Protein AF-A0A7V5CCC0-F1 (afdb_monomer)

Secondary structure (DSSP, 8-state):
-HHHHHHHHTS--TTS-EEEEEES-GGGS-HHHHHHHHHHHHHHHHH--SSS-EEEEEE---S-TTS-EEEEEEEETTTEEEEEEEE-TTSS-EEE-PPP-PPS-----PPP----

Mean predicted aligned error: 7.04 Å

pLDDT: mean 88.4, std 16.83, range [38.59, 98.56]

Radius of gyration: 17.15 Å; Cα contacts (8 Å, |Δi|>4): 169; chains: 1; bounding box: 49×34×49 Å

Structure (mmCIF, N/CA/C/O backbone):
data_AF-A0A7V5CCC0-F1
#
_entry.id   AF-A0A7V5CCC0-F1
#
loop_
_atom_site.group_PDB
_atom_site.id
_atom_site.type_symbol
_atom_site.label_atom_id
_atom_site.label_alt_id
_atom_site.label_comp_id
_atom_site.label_asym_id
_atom_site.label_entity_id
_atom_site.label_seq_id
_atom_site.pdbx_PDB_ins_code
_atom_site.Cartn_x
_atom_site.Cartn_y
_atom_site.Cartn_z
_atom_site.occupancy
_atom_site.B_iso_or_equiv
_atom_site.auth_seq_id
_atom_site.auth_comp_id
_atom_site.auth_asym_id
_atom_site.auth_atom_id
_atom_site.pdbx_PDB_model_num
ATOM 1 N N . ALA A 1 1 ? -2.958 14.024 -7.164 1.00 75.56 1 ALA A N 1
ATOM 2 C CA . ALA A 1 1 ? -2.928 12.636 -6.649 1.00 75.56 1 ALA A CA 1
ATOM 3 C C . ALA A 1 1 ? -2.923 12.608 -5.124 1.00 75.56 1 ALA A C 1
ATOM 5 O O . ALA A 1 1 ? -3.829 12.016 -4.554 1.00 75.56 1 ALA A O 1
ATOM 6 N N . CYS A 1 2 ? -1.975 13.290 -4.468 1.00 84.94 2 CYS A N 1
ATOM 7 C CA . CYS A 1 2 ? -1.908 13.334 -3.004 1.00 84.94 2 CYS A CA 1
ATOM 8 C C . CYS A 1 2 ? -3.197 13.846 -2.339 1.00 84.94 2 CYS A C 1
ATOM 10 O O . CYS A 1 2 ? -3.680 13.199 -1.420 1.00 84.94 2 CYS A O 1
ATOM 12 N N . ASP A 1 3 ? -3.788 14.942 -2.825 1.00 90.25 3 ASP A N 1
ATOM 13 C CA . ASP A 1 3 ? -4.994 15.514 -2.198 1.00 90.25 3 ASP A CA 1
ATOM 14 C C . ASP A 1 3 ? -6.173 14.526 -2.211 1.00 90.25 3 ASP A C 1
ATOM 16 O O . ASP A 1 3 ? -6.864 14.356 -1.213 1.00 90.25 3 ASP A O 1
ATOM 20 N N . TRP A 1 4 ? -6.322 13.761 -3.300 1.00 92.19 4 TRP A N 1
ATOM 21 C CA . TRP A 1 4 ? -7.322 12.695 -3.370 1.00 92.19 4 TRP A CA 1
ATOM 22 C C . TRP A 1 4 ? -7.062 11.584 -2.344 1.00 92.19 4 TRP A C 1
ATOM 24 O O . TRP A 1 4 ? -8.009 11.101 -1.730 1.00 92.19 4 TRP A O 1
ATOM 34 N N . ILE A 1 5 ? -5.802 11.174 -2.137 1.00 93.12 5 ILE A N 1
ATOM 35 C CA . ILE A 1 5 ? -5.454 10.154 -1.133 1.00 93.12 5 ILE A CA 1
ATOM 36 C C . ILE A 1 5 ? -5.786 10.659 0.275 1.00 93.12 5 ILE A C 1
ATOM 38 O O . ILE A 1 5 ? -6.411 9.926 1.039 1.00 93.12 5 ILE A O 1
ATOM 42 N N . VAL A 1 6 ? -5.427 11.906 0.596 1.00 93.00 6 VAL A N 1
ATOM 43 C CA . VAL A 1 6 ? -5.743 12.546 1.885 1.00 93.00 6 VAL A CA 1
ATOM 44 C C . VAL A 1 6 ? -7.251 12.516 2.137 1.00 93.00 6 VAL A C 1
ATOM 46 O O . VAL A 1 6 ? -7.704 11.968 3.145 1.00 93.00 6 VAL A O 1
ATOM 49 N N . ASP A 1 7 ? -8.041 13.010 1.183 1.00 94.94 7 ASP A N 1
ATOM 50 C CA . ASP A 1 7 ? -9.499 13.056 1.297 1.00 94.94 7 ASP A CA 1
ATOM 51 C C . ASP A 1 7 ? -10.112 11.653 1.399 1.00 94.94 7 ASP A C 1
ATOM 53 O O . ASP A 1 7 ? -11.032 11.405 2.188 1.00 94.94 7 ASP A O 1
ATOM 57 N N . ARG A 1 8 ? -9.589 10.699 0.618 1.00 94.81 8 ARG A N 1
ATOM 58 C CA . ARG A 1 8 ? -10.077 9.317 0.595 1.00 94.81 8 ARG A CA 1
ATOM 59 C C . ARG A 1 8 ? -9.826 8.606 1.922 1.00 94.81 8 ARG A C 1
ATOM 61 O O . ARG A 1 8 ? -10.682 7.825 2.348 1.00 94.81 8 ARG A O 1
ATOM 68 N N . LEU A 1 9 ? -8.685 8.868 2.558 1.00 96.38 9 LEU A N 1
ATOM 69 C CA . LEU A 1 9 ? -8.236 8.240 3.802 1.00 96.38 9 LEU A CA 1
ATOM 70 C C . LEU A 1 9 ? -8.746 8.934 5.079 1.00 96.38 9 LEU A C 1
ATOM 72 O O . LEU A 1 9 ? -8.608 8.387 6.178 1.00 96.38 9 LEU A O 1
ATOM 76 N N . ALA A 1 10 ? -9.375 10.106 4.965 1.00 94.38 10 ALA A N 1
ATOM 77 C CA . ALA A 1 10 ? -9.981 10.799 6.102 1.00 94.38 10 ALA A CA 1
ATOM 78 C C . ALA A 1 10 ? -11.167 10.028 6.716 1.00 94.38 10 ALA A C 1
ATOM 80 O O . ALA A 1 10 ? -11.447 10.162 7.907 1.00 94.38 10 ALA A O 1
ATOM 81 N N . LYS A 1 11 ? -11.864 9.206 5.918 1.00 93.00 11 LYS A N 1
ATOM 82 C CA . LYS A 1 11 ? -13.077 8.484 6.334 1.00 93.00 11 LYS A CA 1
ATOM 83 C C . LYS A 1 11 ? -12.791 6.991 6.575 1.00 93.00 11 LYS A C 1
ATOM 85 O O . LYS A 1 11 ? -12.465 6.298 5.605 1.00 93.00 11 LYS A O 1
ATOM 90 N N . PRO A 1 12 ? -12.941 6.475 7.812 1.00 93.00 12 PRO A N 1
ATOM 91 C CA . PRO A 1 12 ? -12.906 5.036 8.078 1.00 93.00 12 PRO A CA 1
ATOM 92 C C . PRO A 1 12 ? -14.157 4.333 7.526 1.00 93.00 12 PRO A C 1
ATOM 94 O O . PRO A 1 12 ? -15.191 4.969 7.319 1.00 93.00 12 PRO A O 1
ATOM 97 N N . HIS A 1 13 ? -14.067 3.015 7.317 1.00 96.12 13 HIS A N 1
ATOM 98 C CA . HIS A 1 13 ? -15.156 2.174 6.793 1.00 96.12 13 HIS A CA 1
ATOM 99 C C . HIS A 1 13 ? -15.462 1.023 7.770 1.00 96.12 13 HIS A C 1
ATOM 101 O O . HIS A 1 13 ? -14.900 -0.055 7.611 1.00 96.12 13 HIS A O 1
ATOM 107 N N . PRO A 1 14 ? -16.299 1.235 8.805 1.00 96.75 14 PRO A N 1
ATOM 108 C CA . PRO A 1 14 ? -16.677 0.186 9.758 1.00 96.75 14 PRO A CA 1
ATOM 109 C C . PRO A 1 14 ? -17.311 -1.042 9.091 1.00 96.75 14 PRO A C 1
ATOM 111 O O . PRO A 1 14 ? -18.061 -0.917 8.122 1.00 96.75 14 PRO A O 1
ATOM 114 N N . GLY A 1 15 ? -17.018 -2.231 9.615 1.00 97.06 15 GLY A N 1
ATOM 115 C CA . GLY A 1 15 ? -17.461 -3.519 9.086 1.00 97.06 15 GLY A CA 1
ATOM 116 C C . GLY A 1 15 ? -16.804 -3.936 7.763 1.00 97.06 15 GLY A C 1
ATOM 117 O O . GLY A 1 15 ? -17.263 -4.890 7.135 1.00 97.06 15 GLY A O 1
ATOM 118 N N . SER A 1 16 ? -15.777 -3.229 7.279 1.00 97.25 16 SER A N 1
ATOM 119 C CA . SER A 1 16 ? -15.138 -3.499 5.982 1.00 97.25 16 SER A CA 1
ATOM 120 C C . SER A 1 16 ? -13.665 -3.096 5.956 1.00 97.25 16 SER A C 1
ATOM 122 O O . SER A 1 16 ? -13.236 -2.195 6.667 1.00 97.25 16 SER A O 1
ATOM 124 N N . ILE A 1 17 ? -12.879 -3.737 5.087 1.00 96.94 17 ILE A N 1
ATOM 125 C CA . ILE A 1 17 ? -11.502 -3.307 4.829 1.00 96.94 17 ILE A CA 1
ATOM 126 C C . ILE A 1 17 ? -11.471 -2.201 3.780 1.00 96.94 17 ILE A C 1
ATOM 128 O O . ILE A 1 17 ? -12.029 -2.339 2.691 1.00 96.94 17 ILE A O 1
ATOM 132 N N . HIS A 1 18 ? -10.780 -1.107 4.089 1.00 98.06 18 HIS A N 1
ATOM 133 C CA . HIS A 1 18 ? -10.453 -0.096 3.097 1.00 98.06 18 HIS A CA 1
ATOM 134 C C . HIS A 1 18 ? -9.118 -0.467 2.444 1.00 98.06 18 HIS A C 1
ATOM 136 O O . HIS A 1 18 ? -8.075 -0.388 3.082 1.00 98.06 18 HIS A O 1
ATOM 142 N N . LEU A 1 19 ? -9.142 -0.901 1.183 1.00 98.00 19 LEU A N 1
ATOM 143 C CA . LEU A 1 19 ? -7.935 -1.247 0.430 1.00 98.00 19 LEU A CA 1
ATOM 144 C C . LEU A 1 19 ? -7.543 -0.106 -0.515 1.00 98.00 19 LEU A C 1
ATOM 146 O O . LEU A 1 19 ? -8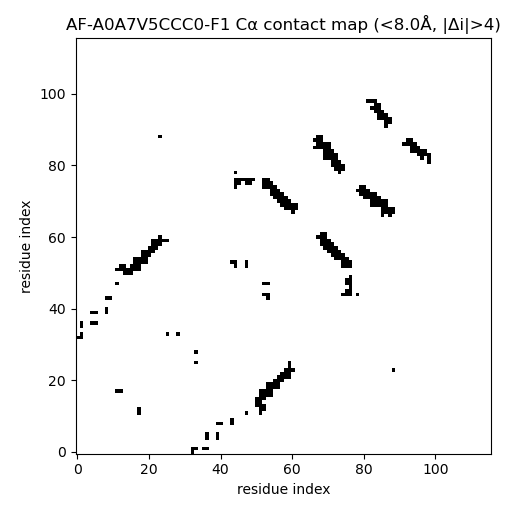.283 0.205 -1.447 1.00 98.00 19 LEU A O 1
ATOM 150 N N . LEU A 1 20 ? -6.357 0.468 -0.311 1.00 97.25 20 LEU A N 1
ATOM 151 C CA . LEU A 1 20 ? -5.674 1.266 -1.323 1.00 97.25 20 LEU A CA 1
ATOM 152 C C . LEU A 1 20 ? -4.749 0.353 -2.132 1.00 97.25 20 LEU A C 1
ATOM 154 O O . LEU A 1 20 ? -3.830 -0.250 -1.584 1.00 97.25 20 LEU A O 1
ATOM 158 N N . PHE A 1 21 ? -4.977 0.274 -3.438 1.00 97.31 21 PHE A N 1
ATOM 159 C CA . PHE A 1 21 ? -4.145 -0.488 -4.362 1.00 97.31 21 PHE A CA 1
ATOM 160 C C . PHE A 1 21 ? -3.519 0.449 -5.389 1.00 97.31 21 PHE A C 1
ATOM 162 O O . PHE A 1 21 ? -4.216 1.294 -5.951 1.00 97.31 21 PHE A O 1
ATOM 169 N N . HIS A 1 22 ? -2.218 0.306 -5.625 1.00 95.81 22 HIS A N 1
ATOM 170 C CA . HIS A 1 22 ? -1.519 1.075 -6.646 1.00 95.81 22 HIS A CA 1
ATOM 171 C C . HIS A 1 22 ? -0.360 0.281 -7.259 1.00 95.81 22 HIS A C 1
ATOM 173 O O . HIS A 1 22 ? 0.291 -0.530 -6.594 1.00 95.81 22 HIS A O 1
ATOM 179 N N . THR A 1 23 ? -0.135 0.524 -8.550 1.00 95.75 23 THR A N 1
ATOM 180 C CA . THR A 1 23 ? 0.871 -0.158 -9.365 1.00 95.75 23 THR A CA 1
ATOM 181 C C . THR A 1 23 ? 1.637 0.863 -10.197 1.00 95.75 23 THR A C 1
ATOM 183 O O . THR A 1 23 ? 1.008 1.620 -10.939 1.00 95.75 23 THR A O 1
ATOM 186 N N . VAL A 1 24 ? 2.969 0.843 -10.136 1.00 94.88 24 VAL A N 1
ATOM 187 C CA . VAL A 1 24 ? 3.870 1.670 -10.960 1.00 94.88 24 VAL A CA 1
ATOM 188 C C . VAL A 1 24 ? 3.493 3.164 -10.949 1.00 94.88 24 VAL A C 1
ATOM 190 O O . VAL A 1 24 ? 3.657 3.876 -11.940 1.00 94.88 24 VAL A O 1
ATOM 193 N N . ALA A 1 25 ? 2.930 3.645 -9.842 1.00 94.56 25 ALA A N 1
ATOM 194 C CA . ALA A 1 25 ? 2.408 4.996 -9.722 1.00 94.56 25 ALA A CA 1
ATOM 195 C C . ALA A 1 25 ? 3.521 6.003 -9.417 1.00 94.56 25 ALA A C 1
ATOM 197 O O . ALA A 1 25 ? 3.485 7.133 -9.908 1.00 94.56 25 ALA A O 1
ATOM 198 N N . TRP A 1 26 ? 4.526 5.604 -8.632 1.00 93.31 26 TRP A N 1
ATOM 199 C CA . TRP A 1 26 ? 5.523 6.531 -8.088 1.00 93.31 26 TRP A CA 1
ATOM 200 C C . TRP A 1 26 ? 6.391 7.202 -9.144 1.00 93.31 26 TRP A C 1
ATOM 202 O O . TRP A 1 26 ? 6.750 8.362 -8.972 1.00 93.31 26 TRP A O 1
ATOM 212 N N . GLN A 1 27 ? 6.645 6.544 -10.276 1.00 93.12 27 GLN A N 1
ATOM 213 C CA . GLN A 1 27 ? 7.411 7.144 -11.374 1.00 93.12 27 GLN A CA 1
ATOM 214 C C . GLN A 1 27 ? 6.741 8.382 -11.997 1.00 93.12 27 GLN A C 1
ATOM 216 O O . GLN A 1 27 ? 7.398 9.148 -12.697 1.00 93.12 27 GLN A O 1
ATOM 221 N N . TYR A 1 28 ? 5.440 8.582 -11.762 1.00 93.81 28 TYR A N 1
ATOM 222 C CA . TYR A 1 28 ? 4.698 9.741 -12.262 1.00 93.81 28 TYR A CA 1
ATOM 223 C C . TYR A 1 28 ? 4.646 10.897 -11.261 1.00 93.81 28 TYR A C 1
ATOM 225 O O . TYR A 1 28 ? 4.132 11.968 -11.586 1.00 93.81 28 TYR A O 1
ATOM 233 N N . PHE A 1 29 ? 5.126 10.690 -10.035 1.00 93.62 29 PHE A N 1
ATOM 234 C CA . PHE A 1 29 ? 5.017 11.647 -8.943 1.00 93.62 29 PHE A CA 1
ATOM 235 C C . PHE A 1 29 ? 6.389 12.204 -8.570 1.00 93.62 29 PHE A C 1
ATOM 237 O O . PHE A 1 29 ? 7.417 11.544 -8.698 1.00 93.62 29 PHE A O 1
ATOM 244 N N . SER A 1 30 ? 6.404 13.444 -8.078 1.00 95.38 30 SER A N 1
ATOM 245 C CA . SER A 1 30 ? 7.592 13.975 -7.415 1.00 95.38 30 SER A CA 1
ATOM 246 C C . SER A 1 30 ? 7.834 13.237 -6.099 1.00 95.38 30 SER A C 1
ATOM 248 O O . SER A 1 30 ? 6.889 12.762 -5.468 1.00 95.38 30 SER A O 1
ATOM 250 N N . GLU A 1 31 ? 9.082 13.221 -5.632 1.00 94.38 31 GLU A N 1
ATOM 251 C CA . GLU A 1 31 ? 9.452 12.641 -4.334 1.00 94.38 31 GLU A CA 1
ATOM 252 C C . GLU A 1 31 ? 8.588 13.195 -3.191 1.00 94.38 31 GLU A C 1
ATOM 254 O O . GLU A 1 31 ? 8.032 12.433 -2.403 1.00 94.38 31 GLU A O 1
ATOM 259 N N . ASN A 1 32 ? 8.356 14.514 -3.175 1.00 95.56 32 ASN A N 1
ATOM 260 C CA . ASN A 1 32 ? 7.477 15.150 -2.194 1.00 95.56 32 ASN A CA 1
ATOM 261 C C . ASN A 1 32 ? 6.029 14.635 -2.267 1.00 95.56 32 ASN A C 1
ATOM 263 O O . ASN A 1 32 ? 5.390 14.437 -1.236 1.00 95.56 32 ASN A O 1
ATOM 267 N N . THR A 1 33 ? 5.509 14.392 -3.472 1.00 94.81 33 THR A N 1
ATOM 268 C CA . THR A 1 33 ? 4.163 13.831 -3.640 1.00 94.81 33 THR A CA 1
ATOM 269 C C . THR A 1 33 ? 4.114 12.401 -3.110 1.00 94.81 33 THR A C 1
ATOM 271 O O . THR A 1 33 ? 3.189 12.074 -2.370 1.00 94.81 33 THR A O 1
ATOM 274 N N . CYS A 1 34 ? 5.107 11.564 -3.431 1.00 94.75 34 CYS A N 1
ATOM 275 C CA . CYS A 1 34 ? 5.206 10.199 -2.910 1.00 94.75 34 CYS A CA 1
ATOM 276 C C . CYS A 1 34 ? 5.254 10.193 -1.379 1.00 94.75 34 C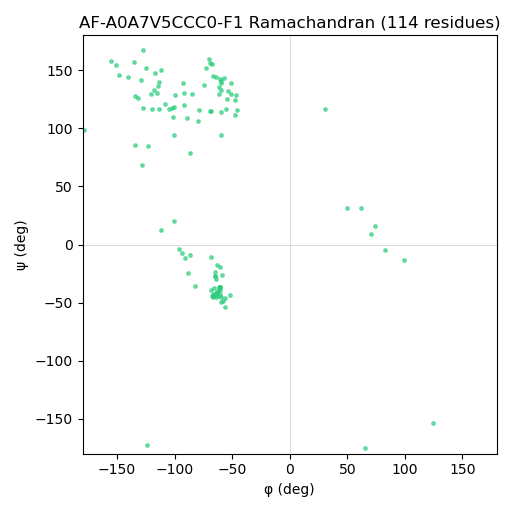YS A C 1
ATOM 278 O O . CYS A 1 34 ? 4.474 9.484 -0.744 1.00 94.75 34 CYS A O 1
ATOM 280 N N . GLN A 1 35 ? 6.109 11.032 -0.790 1.00 95.12 35 GLN A N 1
ATOM 281 C CA . GLN A 1 35 ? 6.259 11.140 0.656 1.00 95.12 35 GLN A CA 1
ATOM 282 C C . GLN A 1 35 ? 4.945 11.543 1.334 1.00 95.12 35 GLN A C 1
ATOM 284 O O . GLN A 1 35 ? 4.493 10.840 2.234 1.00 95.12 35 GLN A O 1
ATOM 289 N N . ARG A 1 36 ? 4.267 12.591 0.848 1.00 95.81 36 ARG A N 1
ATOM 290 C CA . ARG A 1 36 ? 2.972 13.011 1.406 1.00 95.81 36 ARG A CA 1
ATOM 291 C C . ARG A 1 36 ? 1.898 11.923 1.286 1.00 95.81 36 ARG A C 1
ATOM 293 O O . ARG A 1 36 ? 1.086 11.761 2.198 1.00 95.81 36 ARG A O 1
ATOM 300 N N . CYS A 1 37 ? 1.883 11.152 0.192 1.00 95.25 37 CYS A N 1
ATOM 301 C CA . CYS A 1 37 ? 0.967 10.012 0.058 1.00 95.25 37 CYS A CA 1
ATOM 302 C C . CYS A 1 37 ? 1.238 8.945 1.130 1.00 95.25 37 CYS A C 1
ATOM 304 O O . CYS A 1 37 ? 0.295 8.432 1.733 1.00 95.25 37 CYS A O 1
ATOM 306 N N . LEU A 1 38 ? 2.513 8.615 1.365 1.00 94.88 38 LEU A N 1
ATOM 307 C CA . LEU A 1 38 ? 2.926 7.637 2.374 1.00 94.88 38 LEU A CA 1
ATOM 308 C C . LEU A 1 38 ? 2.624 8.122 3.800 1.00 94.88 38 LEU A C 1
ATOM 310 O O . LEU A 1 38 ? 2.090 7.353 4.592 1.00 94.88 38 LEU A O 1
ATOM 314 N N . GLU A 1 39 ? 2.877 9.393 4.108 1.00 96.25 39 GLU A N 1
ATOM 315 C CA . GLU A 1 39 ? 2.524 10.007 5.398 1.00 96.25 39 GLU A CA 1
ATOM 316 C C . GLU A 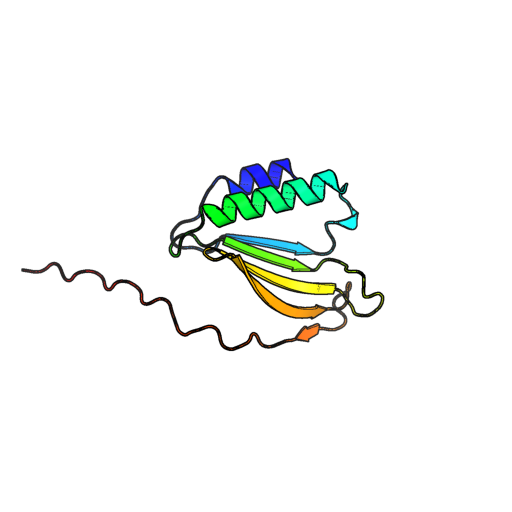1 39 ? 1.012 9.933 5.655 1.00 96.25 39 GLU A C 1
ATOM 318 O O . GLU A 1 39 ? 0.580 9.473 6.711 1.00 96.25 39 GLU A O 1
ATOM 323 N N . SER A 1 40 ? 0.196 10.262 4.648 1.00 96.50 40 SER A N 1
ATOM 324 C CA . SER A 1 40 ? -1.272 10.182 4.742 1.00 96.50 40 SER A CA 1
ATOM 325 C C . SER A 1 40 ? -1.767 8.759 5.034 1.00 96.50 40 SER A C 1
ATOM 327 O O . SER A 1 40 ? -2.749 8.562 5.755 1.00 96.50 40 SER A O 1
ATOM 329 N N . LEU A 1 41 ? -1.093 7.753 4.468 1.00 96.88 41 LEU A N 1
ATOM 330 C CA . LEU A 1 41 ? -1.366 6.338 4.721 1.00 96.88 41 LEU A CA 1
ATOM 331 C C . LEU A 1 41 ? -1.023 5.928 6.151 1.00 96.88 41 LEU A C 1
ATOM 333 O O . LEU A 1 41 ? -1.832 5.249 6.779 1.00 96.88 41 LEU A O 1
ATOM 337 N N . GLU A 1 42 ? 0.129 6.349 6.670 1.00 97.19 42 GLU A N 1
ATOM 338 C CA . GLU A 1 42 ? 0.528 6.055 8.050 1.00 97.19 42 GLU A CA 1
ATOM 339 C C . GLU A 1 42 ? -0.409 6.731 9.063 1.00 97.19 42 GLU A C 1
ATOM 341 O O . GLU A 1 42 ? -0.871 6.090 10.008 1.00 97.19 42 GLU A O 1
ATOM 346 N N . GLU A 1 43 ? -0.791 7.991 8.832 1.00 97.06 43 GLU A N 1
ATOM 347 C CA . GLU A 1 43 ? -1.766 8.699 9.670 1.00 97.06 43 GLU A CA 1
ATOM 348 C C . GLU A 1 43 ? -3.135 8.008 9.679 1.00 97.06 43 GLU A C 1
ATOM 350 O O . GLU A 1 43 ? -3.783 7.891 10.723 1.00 97.06 43 GLU A O 1
ATOM 355 N N . ALA A 1 44 ? -3.602 7.549 8.516 1.00 97.56 44 ALA A N 1
ATOM 356 C CA . ALA A 1 44 ? -4.846 6.797 8.408 1.00 97.56 44 ALA A CA 1
ATOM 357 C C . ALA A 1 44 ? -4.743 5.415 9.056 1.00 97.56 44 ALA A C 1
ATOM 359 O O . ALA A 1 44 ? -5.672 4.984 9.741 1.00 97.56 44 ALA A O 1
ATOM 360 N N . GLY A 1 45 ? -3.599 4.753 8.900 1.00 97.50 45 GLY A N 1
ATOM 361 C CA . GLY A 1 45 ? -3.281 3.490 9.545 1.00 97.50 45 GLY A CA 1
ATOM 362 C C . GLY A 1 45 ? -3.280 3.586 11.071 1.00 97.50 45 GLY A C 1
ATOM 363 O O . GLY A 1 45 ? -3.782 2.682 11.737 1.00 97.50 45 GLY A O 1
ATOM 364 N N . ALA A 1 46 ? -2.818 4.706 11.633 1.00 97.06 46 ALA A N 1
ATOM 365 C CA . ALA A 1 46 ? -2.866 4.974 13.072 1.00 97.06 46 ALA A CA 1
ATOM 366 C C . ALA A 1 46 ? -4.299 5.103 13.625 1.00 97.06 46 ALA A C 1
ATOM 368 O O . ALA A 1 46 ? -4.525 4.869 14.811 1.00 97.06 46 ALA A O 1
ATOM 369 N N . ARG A 1 47 ? -5.277 5.447 12.774 1.00 96.75 47 ARG A N 1
ATOM 370 C CA . ARG A 1 47 ? -6.709 5.498 13.124 1.00 96.75 47 ARG A CA 1
ATOM 371 C C . ARG A 1 47 ? -7.447 4.183 12.858 1.00 96.75 47 ARG A C 1
ATOM 373 O O . ARG A 1 47 ? -8.603 4.055 13.263 1.00 96.75 47 ARG A O 1
ATOM 380 N N . ALA A 1 48 ? -6.828 3.236 12.152 1.00 97.75 48 ALA A N 1
ATOM 381 C CA . ALA A 1 48 ? -7.468 1.981 11.783 1.00 97.75 48 ALA A CA 1
ATOM 382 C C . ALA A 1 48 ? -7.753 1.120 13.020 1.00 97.75 48 ALA A C 1
ATOM 384 O O . ALA A 1 48 ? -6.979 1.076 13.977 1.00 97.75 48 ALA A O 1
ATOM 385 N N . THR A 1 49 ? -8.862 0.392 12.982 1.00 97.25 49 TH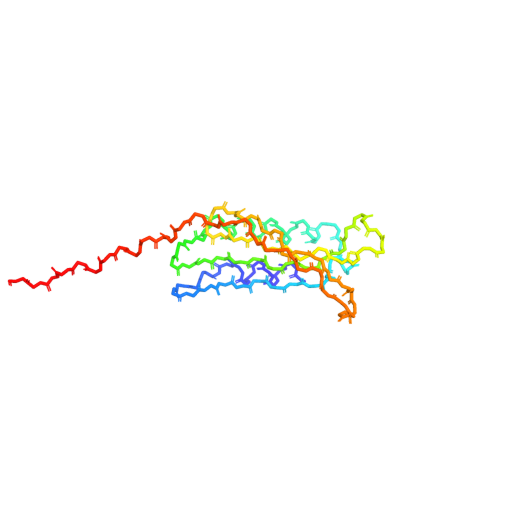R A N 1
ATOM 386 C CA . THR A 1 49 ? -9.286 -0.504 14.064 1.00 97.25 49 THR A CA 1
ATOM 387 C C . THR A 1 49 ? -9.576 -1.894 13.501 1.00 97.25 49 THR A C 1
ATOM 389 O O . THR A 1 49 ? -9.682 -2.046 12.284 1.00 97.25 49 THR A O 1
ATOM 392 N N . PRO A 1 50 ? -9.739 -2.930 14.343 1.00 96.62 50 PRO A N 1
ATOM 393 C CA . PRO A 1 50 ? -10.167 -4.242 13.859 1.00 96.62 50 PRO A CA 1
ATOM 394 C C . PRO A 1 50 ? -11.523 -4.233 13.128 1.00 96.62 50 PRO A C 1
ATOM 396 O O . PRO A 1 50 ? -11.747 -5.093 12.284 1.00 96.62 50 PRO A O 1
ATOM 399 N N . ASP A 1 51 ? -12.410 -3.279 13.439 1.00 97.44 51 ASP A N 1
ATOM 400 C CA . ASP A 1 51 ? -13.721 -3.123 12.787 1.00 97.44 51 ASP A CA 1
ATOM 401 C C . ASP A 1 51 ? -13.665 -2.226 11.536 1.00 97.44 51 ASP A C 1
ATOM 403 O O . ASP A 1 51 ? -14.472 -2.382 10.629 1.00 97.44 51 ASP A O 1
ATOM 407 N N . ALA A 1 52 ? -12.684 -1.326 11.440 1.00 97.94 52 ALA A N 1
ATOM 408 C CA . ALA A 1 52 ? -12.426 -0.500 10.259 1.00 97.94 52 ALA A CA 1
ATOM 409 C C . ALA A 1 52 ? -10.944 -0.595 9.836 1.00 97.94 52 ALA A C 1
ATOM 411 O O . ALA A 1 52 ? -10.191 0.375 10.010 1.00 97.94 52 ALA A O 1
ATOM 412 N N . PRO A 1 53 ? -10.485 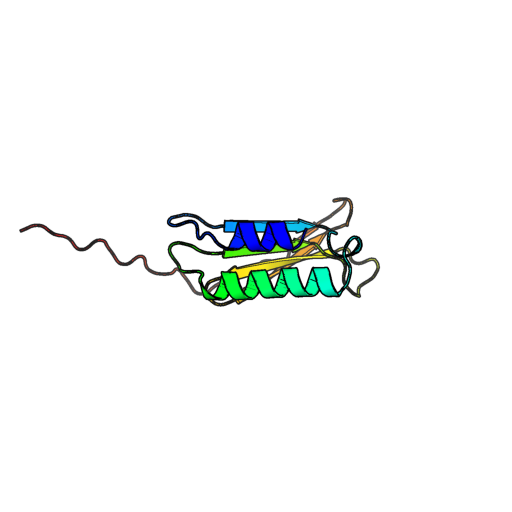-1.760 9.337 1.00 98.19 53 PRO A N 1
ATOM 413 C CA . PRO A 1 53 ? -9.092 -1.955 8.958 1.00 98.19 53 PRO A CA 1
ATOM 414 C C . PRO A 1 53 ? -8.727 -1.207 7.669 1.00 98.19 53 PRO A C 1
ATOM 416 O O . PRO A 1 53 ? -9.549 -1.020 6.766 1.00 98.19 53 PRO A O 1
ATOM 419 N N . LEU A 1 54 ? -7.451 -0.834 7.561 1.00 98.56 54 LEU A N 1
ATOM 420 C CA . LEU A 1 54 ? -6.857 -0.241 6.361 1.00 98.56 54 LEU A CA 1
ATOM 421 C C . LEU A 1 54 ? -5.826 -1.208 5.778 1.00 98.56 54 LEU A C 1
ATOM 423 O O . LEU A 1 54 ? -5.047 -1.819 6.508 1.00 98.56 54 LEU A O 1
ATOM 427 N N . ALA A 1 55 ? -5.795 -1.317 4.456 1.00 98.25 55 ALA A N 1
ATOM 428 C CA . ALA A 1 55 ? -4.796 -2.070 3.722 1.00 98.25 55 ALA A CA 1
ATOM 429 C C . ALA A 1 55 ? -4.192 -1.222 2.606 1.00 98.25 55 ALA A C 1
ATOM 431 O O . ALA A 1 55 ? -4.906 -0.501 1.910 1.00 98.25 55 ALA A O 1
ATOM 432 N N . ARG A 1 56 ? -2.887 -1.369 2.388 1.00 98.19 56 ARG A N 1
ATOM 433 C CA . ARG A 1 56 ? -2.199 -0.862 1.201 1.00 98.19 56 ARG A CA 1
ATOM 434 C C . ARG A 1 56 ? -1.561 -2.019 0.458 1.00 98.19 56 ARG A C 1
ATOM 436 O O . ARG A 1 56 ? -0.656 -2.641 1.003 1.00 98.19 56 ARG A O 1
ATOM 443 N N . LEU A 1 57 ? -2.001 -2.276 -0.767 1.00 98.25 57 LEU A N 1
ATOM 444 C CA . LEU A 1 57 ? -1.357 -3.215 -1.678 1.00 98.25 57 LEU A CA 1
ATOM 445 C C . LEU A 1 57 ? -0.551 -2.425 -2.714 1.00 98.25 57 LEU A C 1
ATOM 447 O O . LEU A 1 57 ? -1.103 -1.631 -3.473 1.00 98.25 57 LEU A O 1
ATOM 451 N N . SER A 1 58 ? 0.759 -2.636 -2.709 1.00 97.75 58 SER A N 1
ATOM 452 C CA . SER A 1 58 ? 1.736 -1.904 -3.507 1.00 97.75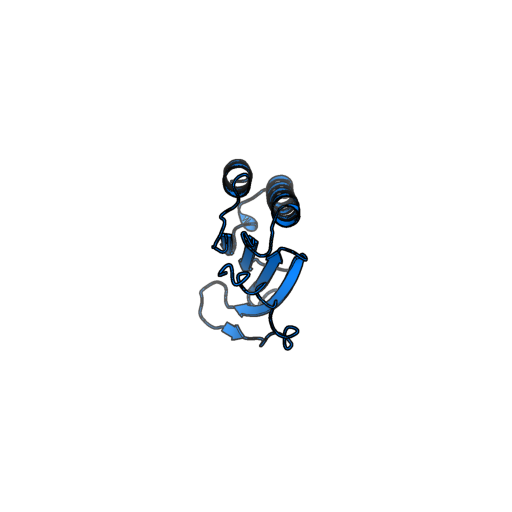 58 SER A CA 1
ATOM 453 C C . SER A 1 58 ? 2.394 -2.829 -4.515 1.00 97.75 58 SER A C 1
ATOM 455 O O . SER A 1 58 ? 2.824 -3.922 -4.149 1.00 97.75 58 SER A O 1
ATOM 457 N N . MET A 1 59 ? 2.539 -2.348 -5.745 1.00 97.62 59 MET A N 1
ATOM 458 C CA . MET A 1 59 ? 3.378 -2.954 -6.776 1.00 97.62 59 MET A CA 1
ATOM 459 C C . MET A 1 59 ? 4.197 -1.853 -7.453 1.00 97.62 59 MET A C 1
ATOM 461 O O . MET A 1 59 ? 3.778 -1.271 -8.448 1.00 97.62 59 MET A O 1
ATOM 465 N N . GLU A 1 60 ? 5.343 -1.507 -6.881 1.00 96.25 60 GLU A N 1
ATOM 466 C CA . GLU A 1 60 ? 6.151 -0.357 -7.311 1.00 96.25 60 GLU A CA 1
ATOM 467 C C . GLU A 1 60 ? 7.572 -0.803 -7.629 1.00 96.25 60 GLU A C 1
ATOM 469 O O . GLU A 1 60 ? 8.041 -1.783 -7.062 1.00 96.25 60 GLU A O 1
ATOM 474 N N . GLY A 1 61 ? 8.258 -0.106 -8.536 1.00 94.44 61 GLY A N 1
ATOM 475 C CA . GLY A 1 61 ? 9.656 -0.416 -8.838 1.00 94.44 61 GLY A CA 1
ATOM 476 C C . GLY A 1 61 ? 10.572 -0.182 -7.635 1.00 94.44 61 GLY A C 1
ATOM 477 O O . GLY A 1 61 ? 10.374 0.762 -6.873 1.00 94.44 61 GLY A O 1
ATOM 478 N N . ASP A 1 62 ? 11.581 -1.035 -7.487 1.00 94.25 62 ASP A N 1
ATOM 479 C CA . ASP A 1 62 ? 12.652 -0.909 -6.499 1.00 94.25 62 ASP A CA 1
ATOM 480 C C . ASP A 1 62 ? 14.026 -0.920 -7.199 1.00 94.25 62 ASP A C 1
ATOM 482 O O . ASP A 1 62 ? 14.133 -0.871 -8.427 1.00 94.25 62 ASP A O 1
ATOM 486 N N . GLU A 1 63 ? 15.106 -0.965 -6.422 1.00 93.38 63 GLU A N 1
ATOM 487 C CA . GLU A 1 63 ? 16.474 -0.941 -6.954 1.00 93.38 63 GLU A CA 1
ATOM 488 C C . GLU A 1 63 ? 16.855 -2.225 -7.728 1.00 93.38 63 GLU A C 1
ATOM 490 O O . GLU A 1 63 ? 17.876 -2.254 -8.424 1.00 93.38 63 GLU A O 1
ATOM 495 N N . ARG A 1 64 ? 16.035 -3.287 -7.664 1.00 93.12 64 ARG A N 1
ATOM 496 C CA . ARG A 1 64 ? 16.304 -4.602 -8.270 1.00 93.12 64 ARG A CA 1
ATOM 497 C C . ARG A 1 64 ? 15.835 -4.659 -9.722 1.00 93.12 64 ARG A C 1
ATOM 499 O O . ARG A 1 64 ? 14.788 -5.211 -10.067 1.00 93.12 64 ARG A O 1
ATOM 506 N N . LYS A 1 65 ? 16.649 -4.080 -10.602 1.00 87.12 65 LYS A N 1
ATOM 507 C CA . LYS A 1 65 ? 16.383 -4.042 -12.047 1.00 87.12 65 LYS A CA 1
ATOM 508 C C . LYS A 1 65 ? 16.280 -5.451 -12.643 1.00 87.12 65 LYS A C 1
ATOM 510 O O . LYS A 1 65 ? 17.144 -6.290 -12.420 1.00 87.12 65 LYS A O 1
ATOM 515 N N . GLY A 1 66 ? 15.248 -5.677 -13.458 1.00 89.62 66 GLY A N 1
ATOM 516 C CA . GLY A 1 66 ? 15.025 -6.941 -14.173 1.00 89.62 66 GLY A CA 1
ATOM 517 C C . GLY A 1 66 ? 14.337 -8.040 -13.356 1.00 89.62 66 GLY A C 1
ATOM 518 O O . GLY A 1 66 ? 13.989 -9.071 -13.918 1.00 89.62 66 GLY A O 1
ATOM 519 N N . GLU A 1 67 ? 14.081 -7.818 -12.065 1.00 95.00 67 GLU A N 1
ATOM 520 C CA . GLU A 1 67 ? 13.483 -8.819 -11.169 1.00 95.00 67 GLU A CA 1
ATOM 521 C C . GLU A 1 67 ? 11.977 -8.596 -10.926 1.00 95.00 67 GLU A C 1
ATOM 523 O O . GLU A 1 67 ? 11.433 -9.058 -9.922 1.00 95.00 67 GLU A O 1
ATOM 528 N N . GLY A 1 68 ? 11.297 -7.846 -11.801 1.00 95.81 68 GLY A N 1
ATOM 529 C CA . GLY A 1 68 ? 9.902 -7.429 -11.608 1.00 95.81 68 GLY A CA 1
ATOM 530 C C . GLY A 1 68 ? 9.709 -6.474 -10.422 1.00 95.81 68 GLY A C 1
ATOM 531 O O . GLY A 1 68 ? 10.676 -6.055 -9.788 1.00 95.81 68 GLY A O 1
ATOM 532 N N . ALA A 1 69 ? 8.462 -6.130 -10.109 1.00 97.44 69 ALA A N 1
ATOM 533 C CA . ALA A 1 69 ? 8.093 -5.302 -8.964 1.00 97.44 69 ALA A CA 1
ATOM 534 C C . ALA A 1 69 ? 7.760 -6.169 -7.735 1.00 97.44 69 ALA A C 1
ATOM 536 O O . ALA A 1 69 ? 7.085 -7.190 -7.889 1.00 97.44 69 ALA A O 1
ATOM 537 N N . PRO A 1 70 ? 8.176 -5.797 -6.510 1.00 97.31 70 PRO A N 1
ATOM 538 C CA . PRO A 1 70 ? 7.646 -6.397 -5.290 1.00 97.31 70 PRO A CA 1
ATOM 539 C C . PRO A 1 70 ? 6.129 -6.202 -5.178 1.00 97.31 70 PRO A C 1
ATOM 541 O O . PRO A 1 70 ? 5.615 -5.128 -5.479 1.00 97.31 70 PRO A O 1
ATOM 544 N N . ILE A 1 71 ? 5.428 -7.230 -4.695 1.00 97.56 71 ILE A N 1
ATOM 545 C CA . ILE A 1 71 ? 4.040 -7.128 -4.239 1.00 97.56 71 ILE A CA 1
ATOM 546 C C . ILE A 1 71 ? 4.068 -7.060 -2.712 1.00 97.56 71 ILE A C 1
ATOM 548 O O . ILE A 1 71 ? 4.361 -8.053 -2.041 1.00 97.56 71 ILE A O 1
ATOM 552 N N . GLU A 1 72 ? 3.748 -5.899 -2.152 1.00 97.06 72 GLU A N 1
ATOM 553 C CA . GLU A 1 72 ? 3.763 -5.679 -0.705 1.00 97.06 72 GLU A CA 1
ATOM 554 C C . GLU A 1 72 ? 2.389 -5.267 -0.193 1.00 97.06 72 GLU A C 1
ATOM 556 O O . GLU A 1 72 ? 1.774 -4.330 -0.703 1.00 97.06 72 GLU A O 1
ATOM 561 N N . LEU A 1 73 ? 1.927 -5.947 0.853 1.00 97.50 73 LEU A N 1
ATOM 562 C CA . LEU A 1 73 ? 0.712 -5.604 1.576 1.00 97.50 73 LEU A CA 1
ATOM 563 C C . LEU A 1 73 ? 1.080 -5.035 2.949 1.00 97.50 73 LEU A C 1
ATOM 565 O O . LEU A 1 73 ? 1.686 -5.732 3.757 1.00 97.50 73 LEU A O 1
ATOM 569 N N . THR A 1 74 ? 0.673 -3.802 3.241 1.00 97.44 74 THR A N 1
ATOM 570 C CA . THR A 1 74 ? 0.656 -3.271 4.611 1.00 97.44 74 THR A CA 1
ATOM 571 C C . THR A 1 74 ? -0.763 -3.355 5.167 1.00 97.44 74 THR A C 1
ATOM 573 O O . THR A 1 74 ? -1.695 -2.887 4.514 1.00 97.44 74 THR A O 1
ATOM 576 N N . LEU A 1 75 ? -0.934 -3.929 6.359 1.00 97.12 75 LEU A N 1
ATOM 577 C CA . LEU A 1 75 ? -2.213 -4.029 7.068 1.00 97.12 75 LEU A CA 1
ATOM 578 C C . LEU A 1 75 ? -2.187 -3.236 8.375 1.00 97.12 75 LEU A C 1
ATOM 580 O O . LEU A 1 75 ? -1.298 -3.426 9.207 1.00 97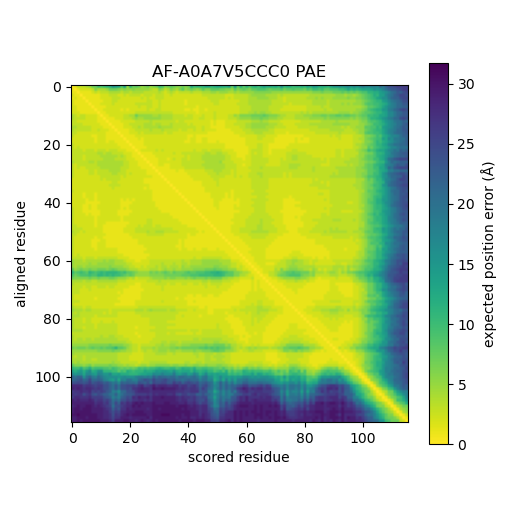.12 75 LEU A O 1
ATOM 584 N N . TRP A 1 76 ? -3.209 -2.410 8.582 1.00 97.69 76 TRP A N 1
ATOM 585 C CA . TRP A 1 76 ? -3.487 -1.734 9.845 1.00 97.69 76 TRP A CA 1
ATOM 586 C C . TRP A 1 76 ? -4.838 -2.194 10.426 1.00 97.69 76 TRP A C 1
ATOM 588 O O . TRP A 1 76 ? -5.765 -2.471 9.657 1.00 97.69 76 TRP A O 1
ATOM 598 N N . PRO A 1 77 ? -4.991 -2.250 11.765 1.00 95.88 77 PRO A N 1
ATOM 599 C CA . PRO A 1 77 ? -4.039 -1.800 12.792 1.00 95.88 77 PRO A CA 1
ATOM 600 C C . PRO A 1 77 ? -2.770 -2.666 12.887 1.00 95.88 77 PRO A C 1
ATOM 602 O O . PRO A 1 77 ? -2.769 -3.825 12.483 1.00 95.88 77 PRO A O 1
ATOM 605 N N . GLY A 1 78 ? -1.684 -2.085 13.408 1.00 92.06 78 GLY A N 1
ATOM 606 C CA . GLY A 1 78 ? -0.404 -2.774 13.648 1.00 92.06 78 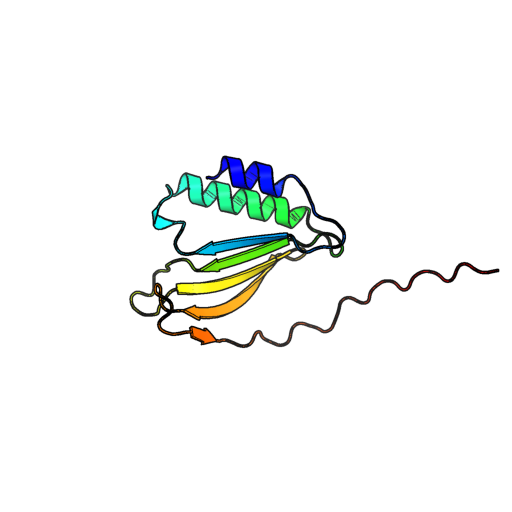GLY A CA 1
ATOM 607 C C . GLY A 1 78 ? 0.681 -2.564 12.585 1.00 92.06 78 GLY A C 1
ATOM 608 O O . GLY A 1 78 ? 1.840 -2.868 12.853 1.00 92.06 78 GLY A O 1
ATOM 609 N N . GLY A 1 79 ? 0.343 -2.020 11.409 1.00 94.69 79 GLY A N 1
ATOM 610 C CA . GLY A 1 79 ? 1.322 -1.702 10.361 1.00 94.69 79 GLY A CA 1
ATOM 611 C C . GLY A 1 79 ? 2.073 -2.932 9.838 1.00 94.69 79 GLY A C 1
ATOM 612 O O . GLY A 1 79 ? 3.244 -2.846 9.468 1.00 94.69 79 GLY A O 1
ATOM 613 N N . HIS A 1 80 ? 1.422 -4.096 9.840 1.00 94.31 80 HIS A N 1
ATOM 614 C CA . HIS A 1 80 ? 2.032 -5.363 9.457 1.00 94.31 80 HIS A CA 1
ATOM 615 C C . HIS A 1 80 ? 2.337 -5.371 7.959 1.00 94.31 80 HIS A C 1
ATOM 617 O O . HIS A 1 80 ? 1.420 -5.351 7.140 1.00 94.31 80 HIS A O 1
ATOM 623 N N . LYS A 1 81 ? 3.624 -5.424 7.605 1.00 94.50 81 LYS A N 1
ATOM 624 C CA . LYS A 1 81 ? 4.087 -5.539 6.218 1.00 94.50 81 LYS A CA 1
ATOM 625 C C . LYS A 1 81 ? 4.266 -7.004 5.836 1.00 94.50 81 LYS A C 1
ATOM 627 O O . LYS A 1 81 ? 4.914 -7.767 6.549 1.00 94.50 81 LYS A O 1
ATOM 632 N N . ILE A 1 82 ? 3.697 -7.383 4.701 1.00 95.12 82 ILE A N 1
ATOM 633 C CA . ILE A 1 82 ? 3.678 -8.744 4.179 1.00 95.12 82 ILE A CA 1
ATOM 634 C C . ILE A 1 82 ? 4.210 -8.707 2.750 1.00 95.12 82 ILE A C 1
ATOM 636 O O . ILE A 1 82 ? 3.608 -8.097 1.867 1.00 95.12 82 ILE A O 1
ATOM 640 N N . ASN A 1 83 ? 5.332 -9.388 2.525 1.00 95.06 83 ASN A N 1
ATOM 641 C CA . ASN A 1 83 ? 5.854 -9.632 1.187 1.00 95.06 83 ASN A CA 1
ATOM 642 C C . ASN A 1 83 ? 5.062 -10.779 0.549 1.00 95.06 83 ASN A C 1
ATOM 644 O O . ASN A 1 83 ? 5.113 -11.906 1.043 1.00 95.06 83 ASN A O 1
ATOM 648 N N . LEU A 1 84 ? 4.337 -10.482 -0.527 1.00 96.56 84 LEU A N 1
ATOM 649 C CA . LEU A 1 84 ? 3.527 -11.448 -1.267 1.00 96.56 84 LEU A CA 1
ATOM 650 C C . LEU A 1 84 ? 4.255 -12.020 -2.488 1.00 96.56 84 LEU A C 1
ATOM 652 O O . LEU A 1 84 ? 3.729 -12.919 -3.141 1.00 96.56 84 LEU A O 1
ATOM 656 N N . GLY A 1 85 ? 5.467 -11.547 -2.783 1.00 96.38 85 GLY A N 1
ATOM 657 C CA . GLY A 1 85 ? 6.263 -12.009 -3.911 1.00 96.38 85 GLY A CA 1
ATOM 658 C C . GLY A 1 85 ? 6.683 -10.888 -4.847 1.00 96.38 85 GLY A C 1
ATOM 659 O O . GLY A 1 85 ? 6.823 -9.734 -4.435 1.00 96.38 85 GLY A O 1
ATOM 660 N N . ARG A 1 86 ? 6.918 -11.239 -6.110 1.00 97.69 86 ARG A N 1
ATOM 661 C CA . ARG A 1 86 ? 7.253 -10.292 -7.181 1.00 97.69 86 ARG A CA 1
ATOM 662 C C . ARG A 1 86 ? 6.456 -10.596 -8.443 1.00 97.69 86 ARG A C 1
ATOM 664 O O . ARG A 1 86 ? 5.999 -11.720 -8.631 1.00 97.69 86 ARG A O 1
ATOM 671 N N . VAL A 1 87 ? 6.294 -9.599 -9.300 1.00 97.75 87 VAL A N 1
ATOM 672 C CA . VAL A 1 87 ? 5.513 -9.689 -10.540 1.00 97.75 87 VAL A CA 1
ATOM 673 C C . VAL A 1 87 ? 6.194 -8.936 -11.668 1.00 97.75 87 VAL A C 1
ATOM 675 O O . VAL A 1 87 ? 6.791 -7.882 -11.455 1.00 97.75 87 VAL A O 1
ATOM 678 N N . ASP A 1 88 ? 6.093 -9.469 -12.877 1.00 96.75 88 ASP A N 1
ATOM 679 C CA . ASP A 1 88 ? 6.468 -8.746 -14.086 1.00 96.75 88 ASP A CA 1
ATOM 680 C C . ASP A 1 88 ? 5.644 -7.457 -14.242 1.00 96.75 88 ASP A C 1
ATOM 682 O O . ASP A 1 88 ? 4.428 -7.471 -14.057 1.00 96.75 88 ASP A O 1
ATOM 686 N N . PHE A 1 89 ? 6.266 -6.350 -14.655 1.00 93.81 89 PHE A N 1
ATOM 687 C CA . PHE A 1 89 ? 5.565 -5.064 -14.813 1.00 93.81 89 PHE A CA 1
ATOM 688 C C . PHE A 1 89 ? 4.419 -5.108 -15.838 1.00 93.81 89 PHE A C 1
ATOM 690 O O . PHE A 1 89 ? 3.529 -4.258 -15.794 1.00 93.81 89 PHE A O 1
ATOM 697 N N . HIS A 1 90 ? 4.418 -6.097 -16.735 1.00 93.19 90 HIS A N 1
ATOM 698 C CA . HIS A 1 90 ? 3.387 -6.315 -17.745 1.00 93.19 90 HIS A CA 1
ATOM 699 C C . HIS A 1 90 ? 2.563 -7.589 -17.493 1.00 93.19 90 HIS A C 1
ATOM 701 O O . HIS A 1 90 ? 1.792 -8.005 -18.357 1.00 93.19 90 HIS A O 1
ATOM 707 N N . GLY A 1 91 ? 2.684 -8.197 -16.307 1.00 89.25 91 GLY A N 1
ATOM 708 C CA . GLY A 1 91 ? 1.890 -9.356 -15.900 1.00 89.25 91 GLY A CA 1
ATOM 709 C C . GLY A 1 91 ? 2.287 -10.675 -16.568 1.00 89.25 91 GLY A C 1
ATOM 710 O O . GLY A 1 91 ? 1.512 -11.627 -16.517 1.00 89.25 91 GLY A O 1
ATOM 711 N N . GLY A 1 92 ? 3.474 -10.762 -17.179 1.00 96.56 92 GLY A N 1
ATOM 712 C CA . GLY A 1 92 ? 3.960 -11.996 -17.804 1.00 96.56 92 GLY A CA 1
ATOM 713 C C . GLY A 1 92 ? 4.204 -13.148 -16.821 1.00 96.56 92 GLY A C 1
ATOM 714 O O . GLY A 1 92 ? 4.102 -14.313 -17.202 1.00 96.56 92 GLY A O 1
ATOM 715 N N . TRP A 1 93 ? 4.508 -12.845 -15.556 1.00 97.25 93 TRP A N 1
ATOM 716 C CA . TRP A 1 93 ? 4.699 -13.840 -14.498 1.00 97.25 93 TRP A CA 1
ATOM 717 C C . TRP A 1 93 ? 4.445 -13.252 -13.107 1.00 97.25 93 TRP A C 1
ATOM 719 O O . TRP A 1 93 ? 4.570 -12.045 -12.900 1.00 97.25 93 TRP A O 1
ATOM 729 N N . VAL A 1 94 ? 4.140 -14.130 -12.146 1.00 97.19 94 VAL A N 1
ATOM 730 C CA . VAL A 1 94 ? 4.124 -13.823 -10.709 1.00 97.19 94 VAL A CA 1
ATOM 731 C C . VAL A 1 94 ? 4.901 -14.905 -9.962 1.00 97.19 94 VAL A C 1
ATOM 733 O O . VAL A 1 94 ? 4.602 -16.090 -10.100 1.00 97.19 94 VAL A O 1
ATOM 736 N N . ASP A 1 95 ? 5.878 -14.489 -9.164 1.00 96.81 95 ASP A N 1
ATOM 737 C CA . ASP A 1 95 ? 6.610 -15.333 -8.221 1.00 96.81 95 ASP A CA 1
ATOM 738 C C . ASP A 1 95 ? 6.035 -15.109 -6.819 1.00 96.81 95 ASP A C 1
ATOM 740 O O . ASP A 1 95 ? 6.383 -14.143 -6.135 1.00 96.81 95 ASP A O 1
ATOM 744 N N . TRP A 1 96 ? 5.088 -15.962 -6.423 1.00 95.75 96 TRP A N 1
ATOM 745 C CA . TRP A 1 96 ? 4.371 -15.838 -5.156 1.00 95.75 96 TRP A CA 1
ATOM 746 C C . TRP A 1 96 ? 5.233 -16.238 -3.961 1.00 95.75 96 TRP A C 1
ATOM 748 O O . TRP A 1 96 ? 5.856 -17.299 -3.940 1.00 95.75 96 TRP A O 1
ATOM 758 N N . LYS A 1 97 ? 5.147 -15.453 -2.885 1.00 93.88 97 LYS A N 1
ATOM 759 C CA . LYS A 1 97 ? 5.669 -15.829 -1.568 1.00 93.88 97 LYS A CA 1
ATOM 760 C C . LYS A 1 97 ? 4.522 -16.004 -0.593 1.00 93.88 97 LYS A C 1
ATOM 762 O O . LYS A 1 97 ? 3.798 -15.060 -0.286 1.00 93.88 97 LYS A O 1
ATOM 767 N N . ALA A 1 98 ? 4.363 -17.229 -0.095 1.00 85.38 98 ALA A N 1
ATOM 768 C CA . ALA A 1 98 ? 3.412 -17.489 0.971 1.00 85.38 98 ALA A CA 1
ATOM 769 C C . ALA A 1 98 ? 3.821 -16.672 2.210 1.00 85.38 98 ALA A C 1
ATOM 771 O O . ALA A 1 98 ? 4.985 -16.743 2.621 1.00 85.38 98 ALA A O 1
ATOM 772 N N . PRO A 1 99 ? 2.900 -15.908 2.821 1.00 78.31 99 PRO A N 1
ATOM 773 C CA . PRO A 1 99 ? 3.211 -15.216 4.057 1.00 78.31 99 PRO A CA 1
ATOM 774 C C . PRO A 1 99 ? 3.587 -16.240 5.130 1.00 78.31 99 PRO A C 1
ATOM 776 O O . PRO A 1 99 ? 2.985 -17.317 5.218 1.00 78.31 99 PRO A O 1
ATOM 779 N N . ALA A 1 100 ? 4.564 -15.898 5.977 1.00 74.56 100 ALA A N 1
ATOM 780 C CA . ALA A 1 100 ? 4.779 -16.641 7.214 1.00 74.56 100 ALA A CA 1
ATOM 781 C C . ALA A 1 100 ? 3.434 -16.742 7.949 1.00 74.56 100 ALA A C 1
ATOM 783 O O . ALA A 1 100 ? 2.660 -15.781 7.936 1.00 74.56 100 ALA A O 1
ATOM 784 N N . ARG A 1 101 ? 3.124 -17.908 8.538 1.00 68.56 101 ARG A N 1
ATOM 785 C CA . ARG A 1 101 ? 1.844 -18.128 9.232 1.00 68.56 101 ARG A CA 1
ATOM 786 C C . ARG A 1 101 ? 1.561 -16.947 10.163 1.00 68.56 101 ARG A C 1
ATOM 788 O O . ARG A 1 101 ? 2.249 -16.771 11.165 1.00 68.56 101 ARG A O 1
ATOM 795 N N . MET A 1 102 ? 0.543 -16.160 9.824 1.00 60.16 102 MET A N 1
ATOM 796 C CA . MET A 1 102 ? 0.057 -15.090 10.688 1.00 60.16 102 MET A CA 1
ATOM 797 C C . MET A 1 102 ? -0.439 -15.736 11.992 1.00 60.16 102 MET A C 1
ATOM 799 O O . MET A 1 102 ? -1.115 -16.772 11.919 1.00 60.16 102 MET A O 1
ATOM 803 N N . PRO A 1 103 ? -0.120 -15.185 13.178 1.00 53.50 103 PRO A N 1
ATOM 804 C CA . PRO A 1 103 ? -0.652 -15.705 14.430 1.00 53.50 103 PRO A CA 1
ATOM 805 C C . PRO A 1 103 ? -2.185 -15.771 14.357 1.00 53.50 103 PRO A C 1
ATOM 807 O O . PRO A 1 103 ? -2.855 -14.860 13.872 1.00 53.50 103 PRO A O 1
ATOM 810 N N . THR A 1 104 ? -2.735 -16.912 14.762 1.00 54.97 104 THR A N 1
ATOM 811 C CA . THR A 1 104 ? -4.146 -17.279 14.594 1.00 54.97 104 THR A CA 1
ATOM 812 C C . THR A 1 104 ? -5.115 -16.239 15.163 1.00 54.97 104 THR A C 1
ATOM 814 O O . THR A 1 104 ? -5.052 -15.929 16.346 1.00 54.97 104 THR A O 1
ATOM 817 N N . ARG A 1 105 ? -6.036 -15.794 14.290 1.00 52.75 105 ARG A N 1
ATOM 818 C CA . ARG A 1 105 ? -7.345 -15.134 14.490 1.00 52.75 105 ARG A CA 1
ATOM 819 C C . ARG A 1 105 ? -7.511 -14.256 15.739 1.00 52.75 105 ARG A C 1
ATOM 821 O O . ARG A 1 105 ? -7.644 -14.747 16.857 1.00 52.75 105 ARG A O 1
ATOM 828 N N . TYR A 1 106 ? -7.729 -12.964 15.486 1.00 49.84 106 TYR A N 1
ATOM 829 C CA . TYR A 1 106 ? -8.510 -12.091 16.361 1.00 49.84 106 TYR A CA 1
ATOM 830 C C . TYR A 1 106 ? -9.806 -12.818 16.761 1.00 49.84 106 TYR A C 1
ATOM 832 O O . TYR A 1 106 ? -10.620 -13.175 15.905 1.00 49.84 106 TYR A O 1
ATOM 840 N N . LYS A 1 107 ? -9.967 -13.110 18.054 1.00 43.75 107 LYS A N 1
ATOM 841 C CA . LYS A 1 107 ? -11.231 -13.617 18.589 1.00 43.75 107 LYS A CA 1
ATOM 842 C C . LYS A 1 107 ? -12.219 -12.458 18.518 1.00 43.75 107 LYS A C 1
ATOM 844 O O . LYS A 1 107 ? -12.014 -11.458 19.201 1.00 43.75 107 LYS A O 1
ATOM 849 N N . HIS A 1 108 ? -13.272 -12.57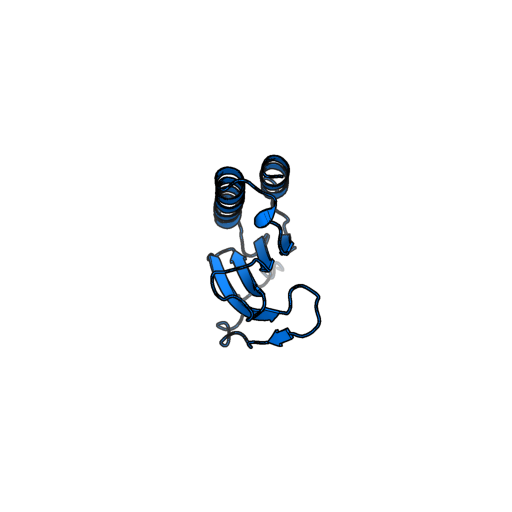9 17.709 1.00 41.44 108 HIS A N 1
ATOM 850 C CA . HIS A 1 108 ? -14.426 -11.696 17.863 1.00 41.44 108 HIS A CA 1
ATOM 851 C C . HIS A 1 108 ? -14.856 -11.740 19.336 1.00 41.44 108 HIS A C 1
ATOM 853 O O . HIS A 1 108 ? -15.011 -12.847 19.865 1.00 41.44 108 HIS A O 1
ATOM 859 N N . PRO A 1 109 ? -15.045 -10.596 20.018 1.00 43.78 109 PRO A N 1
ATOM 860 C CA . PRO A 1 109 ? -15.768 -10.614 21.273 1.00 43.78 109 PRO A CA 1
ATOM 861 C C . PRO A 1 109 ? -17.162 -11.158 20.956 1.00 43.78 109 PRO A C 1
ATOM 863 O O . PRO A 1 109 ? -17.910 -10.584 20.164 1.00 43.78 109 PRO A O 1
ATOM 866 N N . THR A 1 110 ? -17.460 -12.334 21.502 1.00 49.84 110 THR A N 1
ATOM 867 C CA . THR A 1 110 ? -18.790 -12.939 21.484 1.00 49.84 110 THR A CA 1
ATOM 868 C C . THR A 1 110 ? -19.812 -11.882 21.884 1.00 49.84 110 THR A C 1
ATOM 870 O O . THR A 1 110 ? -19.628 -11.223 22.912 1.00 49.84 110 THR A O 1
ATOM 873 N N . GLN A 1 111 ? -20.871 -11.712 21.080 1.00 43.16 111 GLN A N 1
ATOM 874 C CA . GLN A 1 111 ? -22.051 -10.967 21.513 1.00 43.16 111 GLN A CA 1
ATOM 875 C C . GLN A 1 111 ? -22.430 -11.472 22.904 1.00 43.16 111 GLN A C 1
ATOM 877 O O . GLN A 1 111 ? -22.594 -12.670 23.121 1.00 43.16 111 GLN A O 1
ATOM 882 N N . THR A 1 112 ? -22.502 -10.546 23.850 1.00 44.41 112 THR A N 1
ATOM 883 C CA . THR A 1 112 ? -23.052 -10.787 25.175 1.00 44.41 112 THR A CA 1
ATOM 884 C C . THR A 1 112 ? -24.464 -11.333 24.989 1.00 44.41 112 THR A C 1
ATOM 886 O O . THR A 1 112 ? -25.328 -10.638 24.451 1.00 44.41 112 THR A O 1
ATOM 889 N N . GLU A 1 113 ? -24.704 -12.570 25.427 1.00 38.59 113 GLU A N 1
ATOM 890 C CA . GLU A 1 113 ? -26.054 -13.073 25.661 1.00 38.59 113 GLU A CA 1
ATOM 891 C C . GLU A 1 113 ? -26.715 -12.170 26.710 1.00 38.59 113 GLU A C 1
ATOM 893 O O . GLU A 1 113 ? -26.558 -12.325 27.917 1.00 38.59 113 GLU A O 1
ATOM 898 N N . LYS A 1 114 ? -27.446 -11.165 26.226 1.00 43.62 114 LYS A N 1
ATOM 899 C CA . LYS A 1 114 ? -28.584 -10.603 26.941 1.00 43.62 114 LYS A CA 1
ATOM 900 C C . LYS A 1 114 ? -29.766 -11.537 26.710 1.00 43.62 114 LYS A C 1
ATOM 902 O O . LYS A 1 114 ? -30.329 -11.524 25.618 1.00 43.62 114 LYS A O 1
ATOM 907 N N . ARG A 1 115 ? -30.134 -12.295 27.740 1.00 41.88 115 ARG A N 1
ATOM 908 C CA . ARG A 1 115 ? -31.488 -12.775 28.098 1.00 41.88 115 ARG A CA 1
ATOM 909 C C . ARG A 1 115 ? -31.298 -13.576 29.396 1.00 41.88 115 ARG A C 1
ATOM 911 O O . ARG A 1 115 ? -30.552 -14.543 29.386 1.00 41.88 115 ARG A O 1
ATOM 918 N N . ALA A 1 116 ? -31.575 -12.947 30.538 1.00 39.88 116 ALA A N 1
ATOM 919 C CA . ALA A 1 116 ? -32.882 -12.917 31.212 1.00 39.88 116 ALA A CA 1
ATOM 920 C C . ALA A 1 116 ? -33.173 -14.257 31.891 1.00 39.88 116 ALA A C 1
ATOM 922 O O . ALA A 1 116 ? -33.283 -15.259 31.156 1.00 39.88 116 ALA A O 1
#

Solvent-accessible surface area (backbone atoms only — not comparable to full-atom values): 6876 Å² total; per-residue (Å²): 112,46,68,59,51,47,64,61,49,71,60,81,44,76,86,39,75,46,73,49,74,53,63,62,54,63,88,80,48,53,69,69,48,50,49,53,41,52,51,45,48,52,58,34,29,73,69,24,34,96,52,22,24,33,34,39,41,40,33,43,80,67,93,57,80,93,64,40,20,47,34,37,36,37,34,18,53,85,66,48,73,41,62,45,29,29,28,38,92,83,67,85,47,71,52,77,35,80,65,74,85,69,82,81,71,87,75,74,81,71,79,77,84,86,73,134

Foldseek 3Di:
DLVCLLVVLVDFDFQDEAEDEDAQCPVVDDPVSVVSSVVSLVVSLVVADPRGKYKYWYFHDDPDPPQATWTWMFIGPVRDIFTQFGAHSVRPDTDGDDGDPDPDDDDDPPPPPDDD

Nearest PDB structures (foldseek):
  3zxo-assembly1_A  TM=3.009E-01  e=1.311E-01  Mycobacterium tuberculosis H37Rv
  8b0o-assembly1_A  TM=4.381E-01  e=4.005E-01  Escherichia coli K-12
  6qbz-assembly1_A  TM=3.056E-01  e=2.884E-01  Staphylococcus aureus
  8uu7-assembly1_w  TM=3.417E-01  e=6.342E-01  Listeria innocua
  2y3w-assembly1_A  TM=3.587E-01  e=3.498E+00  Danio rerio

Sequence (116 aa):
ACDWIVDRLAKPHPGSIHLLFHTVAWQYFSENTCQRCLESLEEAGARATPDAPLARLSMEGDERKGEGAPIELTLWPGGHKINLGRVDFHGGWVDWKAPARMPTRYKHPTQTEKRA